Protein AF-0000000087426329 (afdb_homodimer)

Sequence (144 aa):
MPAIHEGDRVRWKWGSDYAEGTVKSSFEKRVTRTIKGSEIVRNGSSDNPALYIEQDDGDHVLKLSSEVDKVNMPAIHEGDRVRWKWGSDYAEGTVKSSFEKRVTRTIKGSEIVRNGSSDNPALYIEQDDGDHVLKLSSEVDKVN

Structure (mmCIF, N/CA/C/O backbone):
data_AF-0000000087426329-model_v1
#
loop_
_entity.id
_entity.type
_entity.pdbx_description
1 polymer 'DUF2945 domain-containing protein'
#
loop_
_atom_site.group_PDB
_atom_site.id
_atom_site.type_symbol
_atom_site.label_atom_id
_atom_site.label_alt_id
_atom_site.label_comp_id
_atom_site.label_asym_id
_atom_site.label_entity_id
_atom_site.label_seq_id
_atom_site.pdbx_PDB_ins_code
_atom_site.Cartn_x
_atom_site.Cartn_y
_atom_site.Cartn_z
_atom_site.occupancy
_atom_site.B_iso_or_equiv
_atom_site.auth_seq_id
_atom_site.auth_comp_id
_atom_site.auth_asym_id
_atom_site.auth_atom_id
_atom_site.pdbx_PDB_model_num
ATOM 1 N N . MET A 1 1 ? 0.896 -16.969 -18.797 1 70.38 1 MET A N 1
ATOM 2 C CA . MET A 1 1 ? 1.991 -17.078 -17.844 1 70.38 1 MET A CA 1
ATOM 3 C C . MET A 1 1 ? 1.819 -18.312 -16.969 1 70.38 1 MET A C 1
ATOM 5 O O . MET A 1 1 ? 0.696 -18.75 -16.719 1 70.38 1 MET A O 1
ATOM 9 N N . PRO A 1 2 ? 3.047 -18.922 -16.594 1 85.44 2 PRO A N 1
ATOM 10 C CA . PRO A 1 2 ? 2.893 -20.078 -15.703 1 85.44 2 PRO A CA 1
ATOM 11 C C . PRO A 1 2 ? 2.158 -19.75 -14.406 1 85.44 2 PRO A C 1
ATOM 13 O O . PRO A 1 2 ? 2.227 -18.609 -13.938 1 85.44 2 PRO A O 1
ATOM 16 N N . ALA A 1 3 ? 1.456 -20.828 -13.922 1 93.5 3 ALA A N 1
ATOM 17 C CA . ALA A 1 3 ? 0.785 -20.641 -12.633 1 93.5 3 ALA A CA 1
ATOM 18 C C . ALA A 1 3 ? 1.792 -20.359 -11.523 1 93.5 3 ALA A C 1
ATOM 20 O O . ALA A 1 3 ? 2.885 -20.922 -11.5 1 93.5 3 ALA A O 1
ATOM 21 N N . ILE A 1 4 ? 1.508 -19.422 -10.758 1 97.56 4 ILE A N 1
ATOM 22 C CA . ILE A 1 4 ? 2.318 -19.062 -9.594 1 97.56 4 ILE A CA 1
ATOM 23 C C . ILE A 1 4 ? 1.702 -19.656 -8.336 1 97.56 4 ILE A C 1
ATOM 25 O O . ILE A 1 4 ? 0.502 -19.516 -8.094 1 97.56 4 ILE A O 1
ATOM 29 N N . HIS A 1 5 ? 2.531 -20.359 -7.43 1 97.06 5 HIS A N 1
ATOM 30 C CA . HIS A 1 5 ? 2.074 -21.062 -6.238 1 97.06 5 HIS A CA 1
ATOM 31 C C . HIS A 1 5 ? 2.812 -20.578 -4.996 1 97.06 5 HIS A C 1
ATOM 33 O O . HIS A 1 5 ? 3.842 -19.906 -5.102 1 97.06 5 HIS A O 1
ATOM 39 N N . GLU A 1 6 ? 2.154 -20.891 -3.846 1 98.12 6 GLU A N 1
ATOM 40 C CA . GLU A 1 6 ? 2.861 -20.656 -2.59 1 98.12 6 GLU A CA 1
ATOM 41 C C . GLU A 1 6 ? 4.25 -21.297 -2.617 1 98.12 6 GLU A C 1
ATOM 43 O O . GLU A 1 6 ? 4.414 -22.422 -3.088 1 98.12 6 GLU A O 1
ATOM 48 N N . GLY A 1 7 ? 5.238 -20.562 -2.172 1 98.38 7 GLY A N 1
ATOM 49 C CA . GLY A 1 7 ? 6.617 -21.031 -2.18 1 98.38 7 GLY A CA 1
ATOM 50 C C . GLY A 1 7 ? 7.402 -20.531 -3.379 1 98.38 7 GLY A C 1
ATOM 51 O O . GLY A 1 7 ? 8.633 -20.562 -3.369 1 98.38 7 GLY A O 1
ATOM 52 N N . ASP A 1 8 ? 6.785 -20.125 -4.449 1 98.12 8 ASP A N 1
ATOM 53 C CA . ASP A 1 8 ? 7.469 -19.625 -5.637 1 98.12 8 ASP A CA 1
ATOM 54 C C . ASP A 1 8 ? 8.148 -18.281 -5.355 1 98.12 8 ASP A C 1
ATOM 56 O O . ASP A 1 8 ? 7.609 -17.438 -4.637 1 98.12 8 ASP A O 1
ATOM 60 N N . ARG A 1 9 ? 9.336 -18.141 -5.91 1 98.31 9 ARG A N 1
ATOM 61 C CA . ARG A 1 9 ? 9.977 -16.828 -5.949 1 98.31 9 ARG A CA 1
ATOM 62 C C . ARG A 1 9 ? 9.477 -16.016 -7.133 1 98.31 9 ARG A C 1
ATOM 64 O O . ARG A 1 9 ? 9.352 -16.531 -8.25 1 98.31 9 ARG A O 1
ATOM 71 N N . VAL A 1 10 ? 9.117 -14.734 -6.906 1 98.25 10 VAL A N 1
ATOM 72 C CA . VAL A 1 10 ? 8.586 -13.867 -7.953 1 98.25 10 VAL A CA 1
ATOM 73 C C . VAL A 1 10 ? 9.305 -12.516 -7.91 1 98.25 10 VAL A C 1
ATOM 75 O O . VAL A 1 10 ? 9.984 -12.195 -6.93 1 98.25 10 VAL A O 1
ATOM 78 N N . ARG A 1 11 ? 9.141 -11.781 -8.992 1 96.62 11 ARG A N 1
ATOM 79 C CA . ARG A 1 11 ? 9.664 -10.422 -9.102 1 96.62 11 ARG A CA 1
ATOM 80 C C . ARG A 1 11 ? 8.664 -9.5 -9.781 1 96.62 11 ARG A C 1
ATOM 82 O O . ARG A 1 11 ? 7.785 -9.953 -10.508 1 96.62 11 ARG A O 1
ATOM 89 N N . TRP A 1 12 ? 8.789 -8.219 -9.594 1 95.69 12 TRP A N 1
ATOM 90 C CA . TRP A 1 12 ? 7.977 -7.18 -10.219 1 95.69 12 TRP A CA 1
ATOM 91 C C . TRP A 1 12 ? 8.781 -5.902 -10.414 1 95.69 12 TRP A C 1
ATOM 93 O O . TRP A 1 12 ? 9.789 -5.684 -9.734 1 95.69 12 TRP A O 1
ATOM 103 N N . LYS A 1 13 ? 8.312 -5.141 -11.328 1 91.69 13 LYS 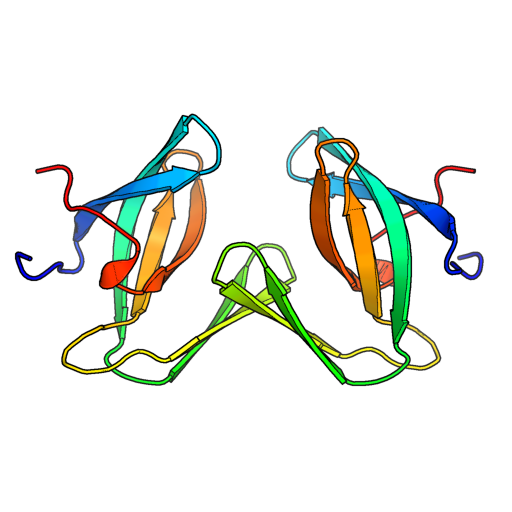A N 1
ATOM 104 C CA . LYS A 1 13 ? 8.969 -3.863 -11.602 1 91.69 13 LYS A CA 1
ATOM 105 C C . LYS A 1 13 ? 8.484 -2.783 -10.633 1 91.69 13 LYS A C 1
ATOM 107 O O . LYS A 1 13 ? 7.285 -2.664 -10.375 1 91.69 13 LYS A O 1
ATOM 112 N N . TRP A 1 14 ? 9.406 -2.125 -10.109 1 84 14 TRP A N 1
ATOM 113 C CA . TRP A 1 14 ? 9.164 -0.969 -9.25 1 84 14 TRP A CA 1
ATOM 114 C C . TRP A 1 14 ? 10.047 0.203 -9.648 1 84 14 TRP A C 1
ATOM 116 O O . TRP A 1 14 ? 11.25 0.214 -9.352 1 84 14 TRP A O 1
ATOM 126 N N . GLY A 1 15 ? 9.43 1.221 -10.258 1 79.75 15 GLY A N 1
ATOM 127 C CA . GLY A 1 15 ? 10.258 2.236 -10.891 1 79.75 15 GLY A CA 1
ATOM 128 C C . GLY A 1 15 ? 11.141 1.684 -11.992 1 79.75 15 GLY A C 1
ATOM 129 O O . GLY A 1 15 ? 10.656 1.037 -12.922 1 79.75 15 GLY A O 1
ATOM 130 N N . SER A 1 16 ? 12.492 2.07 -11.938 1 88.06 16 SER A N 1
ATOM 131 C CA . SER A 1 16 ? 13.469 1.562 -12.891 1 88.06 16 SER A CA 1
ATOM 132 C C . SER A 1 16 ? 14.078 0.248 -12.414 1 88.06 16 SER A C 1
ATOM 134 O O . SER A 1 16 ? 14.891 -0.36 -13.117 1 88.06 16 SER A O 1
ATOM 136 N N . ASP A 1 17 ? 13.648 -0.23 -11.234 1 90.31 17 ASP A N 1
ATOM 137 C CA . ASP A 1 17 ? 14.25 -1.41 -10.617 1 90.31 17 ASP A CA 1
ATOM 138 C C . ASP A 1 17 ? 13.227 -2.535 -10.477 1 90.31 17 ASP A C 1
ATOM 140 O O . ASP A 1 17 ? 12.07 -2.379 -10.859 1 90.31 17 ASP A O 1
ATOM 144 N N . TYR A 1 18 ? 13.758 -3.771 -9.961 1 93 18 TYR A N 1
ATOM 145 C CA . TYR A 1 18 ? 12.906 -4.91 -9.625 1 93 18 TYR A CA 1
ATOM 146 C C . TYR A 1 18 ? 12.969 -5.215 -8.133 1 93 18 TYR A C 1
ATOM 148 O O . TYR A 1 18 ? 14.016 -5.039 -7.5 1 93 18 TYR A O 1
ATOM 156 N N . ALA A 1 19 ? 11.844 -5.598 -7.586 1 93 19 ALA A N 1
ATOM 157 C CA . ALA A 1 19 ? 11.773 -6.215 -6.262 1 93 19 ALA A CA 1
ATOM 158 C C . ALA A 1 19 ? 11.477 -7.707 -6.371 1 93 19 ALA A C 1
ATOM 160 O O . ALA A 1 19 ? 10.938 -8.172 -7.379 1 93 19 ALA A O 1
ATOM 161 N N . GLU A 1 20 ? 11.953 -8.484 -5.406 1 96.5 20 GLU A N 1
ATOM 162 C CA . GLU A 1 20 ? 11.719 -9.93 -5.387 1 96.5 20 GLU A CA 1
ATOM 163 C C . GLU A 1 20 ? 11.227 -10.383 -4.016 1 96.5 20 GLU A C 1
ATOM 165 O O . GLU A 1 20 ? 11.438 -9.703 -3.014 1 96.5 20 GLU A O 1
ATOM 170 N N . GLY A 1 21 ? 10.609 -11.547 -4.047 1 97.88 21 GLY A N 1
ATOM 171 C CA . GLY A 1 21 ? 10.133 -12.172 -2.822 1 97.88 21 GLY A CA 1
ATOM 172 C C . GLY A 1 21 ? 9.562 -13.562 -3.041 1 97.88 21 GLY A C 1
ATOM 173 O O . GLY A 1 21 ? 9.617 -14.094 -4.152 1 97.88 21 GLY A O 1
ATOM 174 N N . THR A 1 22 ? 9.078 -14.109 -1.963 1 98.75 22 THR A N 1
ATOM 175 C CA . THR A 1 22 ? 8.492 -15.445 -1.98 1 98.75 22 THR A CA 1
ATOM 176 C C . THR A 1 22 ? 6.996 -15.383 -1.702 1 98.75 22 THR A C 1
ATOM 178 O O . THR A 1 22 ? 6.555 -14.688 -0.786 1 98.75 22 THR A O 1
ATOM 181 N N . VAL A 1 23 ? 6.219 -16.078 -2.492 1 98.75 23 VAL A N 1
ATOM 182 C CA . VAL A 1 23 ? 4.777 -16.156 -2.281 1 98.75 23 VAL A CA 1
ATOM 183 C C . VAL A 1 23 ? 4.473 -16.953 -1.023 1 98.75 23 VAL A C 1
ATOM 185 O O . VAL A 1 23 ? 4.84 -18.141 -0.932 1 98.75 23 VAL A O 1
ATOM 188 N N . LYS A 1 24 ? 3.783 -16.344 -0.116 1 98.88 24 LYS A N 1
ATOM 189 C CA . LYS A 1 24 ? 3.443 -17.016 1.136 1 98.88 24 LYS A CA 1
ATOM 190 C C . LYS A 1 24 ? 2.012 -17.547 1.106 1 98.88 24 LYS A C 1
ATOM 192 O O . LYS A 1 24 ? 1.705 -18.562 1.733 1 98.88 24 LYS A O 1
ATOM 197 N N . SER A 1 25 ? 1.14 -16.859 0.468 1 98.88 25 SER A N 1
ATOM 198 C CA . SER A 1 25 ? -0.247 -17.266 0.296 1 98.88 25 SER A CA 1
ATOM 199 C C . SER A 1 25 ? -0.816 -16.766 -1.027 1 98.88 25 SER A C 1
ATOM 201 O O . SER A 1 25 ? -0.349 -15.773 -1.57 1 98.88 25 SER A O 1
ATOM 203 N N . SER A 1 26 ? -1.74 -17.453 -1.474 1 98.69 26 SER A N 1
ATOM 204 C CA . SER A 1 26 ? -2.479 -17.125 -2.688 1 98.69 26 SER A CA 1
ATOM 205 C C . SER A 1 26 ? -3.984 -17.156 -2.443 1 98.69 26 SER A C 1
ATOM 207 O O . SER A 1 26 ? -4.488 -18.031 -1.744 1 98.69 26 SER A O 1
ATOM 209 N N . PHE A 1 27 ? -4.707 -16.219 -3.023 1 98.69 27 PHE A N 1
ATOM 210 C CA . PHE A 1 27 ? -6.141 -16.062 -2.803 1 98.69 27 PHE A CA 1
ATOM 211 C C . PHE A 1 27 ? -6.879 -15.906 -4.129 1 98.69 27 PHE A C 1
ATOM 213 O O . PHE A 1 27 ? -6.555 -15.023 -4.926 1 98.69 27 PHE A O 1
ATOM 220 N N . GLU A 1 28 ? -7.84 -16.719 -4.398 1 98.56 28 GLU A N 1
ATOM 221 C CA . GLU A 1 28 ? -8.68 -16.594 -5.586 1 98.56 28 GLU A CA 1
ATOM 222 C C . GLU A 1 28 ? -9.961 -15.812 -5.281 1 98.56 28 GLU A C 1
ATOM 224 O O . GLU A 1 28 ? -11.047 -16.219 -5.695 1 98.56 28 GLU A O 1
ATOM 229 N N . LYS A 1 29 ? -9.867 -14.898 -4.422 1 98.69 29 LYS A N 1
ATOM 230 C CA . LYS A 1 29 ? -10.938 -14.016 -3.965 1 98.69 29 LYS A CA 1
ATOM 231 C C . LYS A 1 29 ? -10.398 -12.641 -3.588 1 98.69 29 LYS A C 1
ATOM 233 O O . LYS A 1 29 ? -9.188 -12.43 -3.557 1 98.69 29 LYS A O 1
ATOM 238 N N . ARG A 1 30 ? -11.328 -11.711 -3.299 1 98.06 30 ARG A N 1
ATOM 239 C CA . ARG A 1 30 ? -10.938 -10.422 -2.723 1 98.06 30 ARG A CA 1
ATOM 240 C C . ARG A 1 30 ? -10.266 -10.617 -1.366 1 98.06 30 ARG A C 1
ATOM 242 O O . ARG A 1 30 ? -10.758 -11.367 -0.524 1 98.06 30 ARG A O 1
ATOM 249 N N . VAL A 1 31 ? -9.125 -9.977 -1.202 1 98.81 31 VAL A N 1
ATOM 250 C CA . VAL A 1 31 ? -8.383 -10.125 0.047 1 98.81 31 VAL A CA 1
ATOM 251 C C . VAL A 1 31 ? -7.859 -8.766 0.505 1 98.81 31 VAL A C 1
ATOM 253 O O . VAL A 1 31 ? -7.465 -7.938 -0.317 1 98.81 31 VAL A O 1
ATOM 256 N N . THR A 1 32 ? -7.977 -8.5 1.781 1 98.31 32 THR A N 1
ATOM 257 C CA . THR A 1 32 ? -7.414 -7.332 2.445 1 98.31 32 THR A CA 1
ATOM 258 C C . THR A 1 32 ? -6.34 -7.742 3.447 1 98.31 32 THR A C 1
ATOM 260 O O . THR A 1 32 ? -6.516 -8.703 4.195 1 98.31 32 THR A O 1
ATOM 263 N N . ARG A 1 33 ? -5.246 -7.07 3.381 1 98 33 ARG A N 1
ATOM 264 C CA . ARG A 1 33 ? -4.203 -7.23 4.391 1 98 33 ARG A CA 1
ATOM 265 C C . ARG A 1 33 ? -3.734 -5.875 4.91 1 98 33 ARG A C 1
ATOM 267 O O . ARG A 1 33 ? -3.637 -4.91 4.148 1 98 33 ARG A O 1
ATOM 274 N N . THR A 1 34 ? -3.488 -5.852 6.223 1 95.12 34 THR A N 1
ATOM 275 C CA . THR A 1 34 ? -2.812 -4.688 6.781 1 95.12 34 THR A CA 1
ATOM 276 C C . THR A 1 34 ? -1.298 -4.863 6.73 1 95.12 34 THR A C 1
ATOM 278 O O . THR A 1 34 ? -0.758 -5.801 7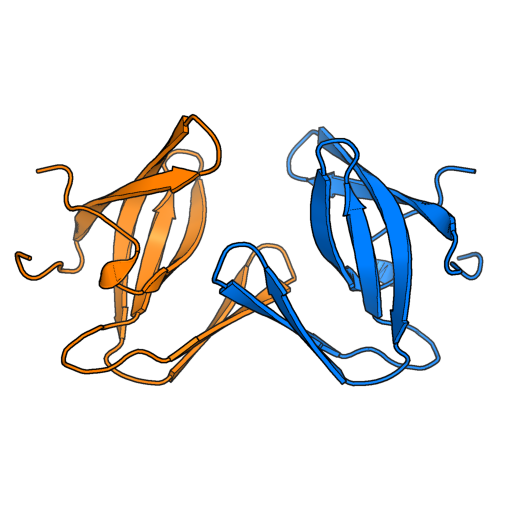.328 1 95.12 34 THR A O 1
ATOM 281 N N . ILE A 1 35 ? -0.653 -3.963 5.938 1 93.75 35 ILE A N 1
ATOM 282 C CA . ILE A 1 35 ? 0.796 -4.02 5.773 1 93.75 35 ILE A CA 1
ATOM 283 C C . ILE A 1 35 ? 1.41 -2.674 6.152 1 93.75 35 ILE A C 1
ATOM 285 O O . ILE A 1 35 ? 1.076 -1.645 5.559 1 93.75 35 ILE A O 1
ATOM 289 N N . LYS A 1 36 ? 2.303 -2.703 7.156 1 87.75 36 LYS A N 1
ATOM 290 C CA . LYS A 1 36 ? 2.943 -1.501 7.684 1 87.75 36 LYS A CA 1
ATOM 291 C C . LYS A 1 36 ? 1.914 -0.414 7.977 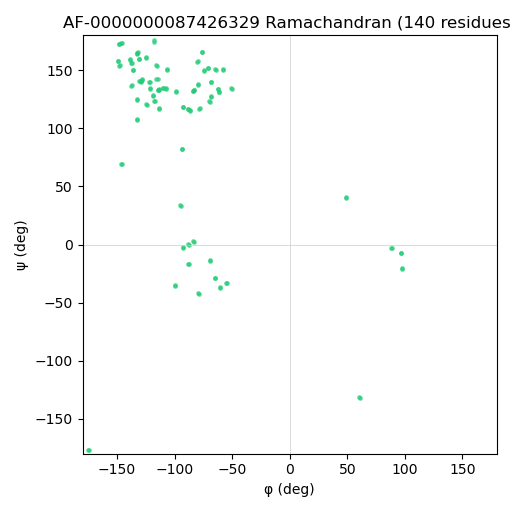1 87.75 36 LYS A C 1
ATOM 293 O O . LYS A 1 36 ? 2.092 0.74 7.578 1 87.75 36 LYS A O 1
ATOM 298 N N . GLY A 1 37 ? 0.756 -0.833 8.539 1 86.62 37 GLY A N 1
ATOM 299 C CA . GLY A 1 37 ? -0.27 0.063 9.047 1 86.62 37 GLY A CA 1
ATOM 300 C C . GLY A 1 37 ? -1.271 0.485 7.988 1 86.62 37 GLY A C 1
ATOM 301 O O . GLY A 1 37 ? -2.244 1.18 8.289 1 86.62 37 GLY A O 1
ATOM 302 N N . SER A 1 38 ? -1.045 0.043 6.773 1 91.62 38 SER A N 1
ATOM 303 C CA . SER A 1 38 ? -1.962 0.4 5.695 1 91.62 38 SER A CA 1
ATOM 304 C C . SER A 1 38 ? -2.807 -0.796 5.27 1 91.62 38 SER A C 1
ATOM 306 O O . SER A 1 38 ? -2.283 -1.896 5.078 1 91.62 38 SER A O 1
ATOM 308 N N . GLU A 1 39 ? -4.078 -0.502 5.137 1 96 39 GLU A N 1
ATOM 309 C CA . GLU A 1 39 ? -4.949 -1.523 4.562 1 96 39 GLU A CA 1
ATOM 310 C C . GLU A 1 39 ? -4.797 -1.585 3.045 1 96 39 GLU A C 1
ATOM 312 O O . GLU A 1 39 ? -5.098 -0.614 2.348 1 96 39 GLU A O 1
ATOM 317 N N . ILE A 1 40 ? -4.316 -2.771 2.539 1 97.69 40 ILE A N 1
ATOM 318 C CA . ILE A 1 40 ? -4.141 -3.02 1.113 1 97.69 40 ILE A CA 1
ATOM 319 C C . ILE A 1 40 ? -5.168 -4.047 0.64 1 97.69 40 ILE A C 1
ATOM 321 O O . ILE A 1 40 ? -5.387 -5.066 1.302 1 97.69 40 ILE A O 1
ATOM 325 N N . VAL A 1 41 ? -5.809 -3.74 -0.526 1 98.31 41 VAL A N 1
ATOM 326 C CA . VAL A 1 41 ? -6.832 -4.629 -1.067 1 98.31 41 VAL A CA 1
ATOM 327 C C . VAL A 1 41 ? -6.434 -5.082 -2.471 1 98.31 41 VAL A C 1
ATOM 329 O O . VAL A 1 41 ? -5.945 -4.281 -3.271 1 98.31 41 VAL A O 1
ATOM 332 N N . ARG A 1 42 ? -6.578 -6.387 -2.699 1 98.25 42 ARG A N 1
ATOM 333 C CA . ARG A 1 42 ? -6.527 -6.91 -4.059 1 98.25 42 ARG A CA 1
ATOM 334 C C . ARG A 1 42 ? -7.742 -7.785 -4.355 1 98.25 42 ARG A C 1
ATOM 336 O O . ARG A 1 42 ? -8.203 -8.531 -3.486 1 98.25 42 ARG A O 1
ATOM 343 N N . ASN A 1 43 ? -8.219 -7.641 -5.621 1 97.38 43 ASN A N 1
ATOM 344 C CA . ASN A 1 43 ? -9.32 -8.484 -6.07 1 97.38 43 ASN A CA 1
ATOM 345 C C . ASN A 1 43 ? -8.82 -9.734 -6.785 1 97.38 43 ASN A C 1
ATOM 347 O O . ASN A 1 43 ? -8.867 -9.805 -8.016 1 97.38 43 ASN A O 1
ATOM 351 N N . GLY A 1 44 ? -8.477 -10.688 -5.984 1 97.88 44 GLY A N 1
ATOM 352 C CA . GLY A 1 44 ? -8.047 -11.961 -6.547 1 97.88 44 GLY A CA 1
ATOM 353 C C . GLY A 1 44 ? -9.188 -12.75 -7.168 1 97.88 44 GLY A C 1
ATOM 354 O O . GLY A 1 44 ? -10.352 -12.547 -6.816 1 97.88 44 GLY A O 1
ATOM 355 N N . SER A 1 45 ? -8.797 -13.57 -8.164 1 98.12 45 SER A N 1
ATOM 356 C CA . SER A 1 45 ? -9.703 -14.508 -8.828 1 98.12 45 SER A CA 1
ATOM 357 C C . SER A 1 45 ? -8.969 -15.773 -9.25 1 98.12 45 SER A C 1
ATOM 359 O O . SER A 1 45 ? -7.75 -15.875 -9.102 1 98.12 45 SER A O 1
ATOM 361 N N . SER A 1 46 ? -9.727 -16.734 -9.734 1 97.25 46 SER A N 1
ATOM 362 C CA . SER A 1 46 ? -9.117 -17.984 -10.156 1 97.25 46 SER A CA 1
ATOM 363 C C . SER A 1 46 ? -8.102 -17.766 -11.273 1 97.25 46 SER A C 1
ATOM 365 O O . SER A 1 46 ? -7.062 -18.422 -11.32 1 97.25 46 SER A O 1
ATOM 367 N N . ASP A 1 47 ? -8.336 -16.875 -12.164 1 96.94 47 ASP A N 1
ATOM 368 C CA . ASP A 1 47 ? -7.461 -16.641 -13.312 1 96.94 47 ASP A CA 1
ATOM 369 C C . ASP A 1 47 ? -6.367 -15.633 -12.969 1 96.94 47 ASP A C 1
ATOM 371 O O . ASP A 1 47 ? -5.391 -15.5 -13.711 1 96.94 47 ASP A O 1
ATOM 375 N N . ASN A 1 48 ? -6.551 -14.891 -11.906 1 97.62 48 ASN A N 1
ATOM 376 C CA . ASN A 1 48 ? -5.598 -13.875 -11.477 1 97.62 48 ASN A CA 1
ATOM 377 C C . ASN A 1 48 ? -5.547 -13.758 -9.961 1 97.62 48 ASN A C 1
ATOM 379 O O . ASN A 1 48 ? -5.996 -12.758 -9.391 1 97.62 48 ASN A O 1
ATOM 383 N N . PRO A 1 49 ? -5.051 -14.719 -9.312 1 98.56 49 PRO A N 1
ATOM 384 C CA . PRO A 1 49 ? -5.07 -14.75 -7.848 1 98.56 49 PRO A CA 1
ATOM 385 C C . PRO A 1 49 ? -4.246 -13.625 -7.227 1 98.56 49 PRO A C 1
ATOM 387 O O . PRO A 1 49 ? -3.279 -13.148 -7.836 1 98.56 49 PRO A O 1
ATOM 390 N N . ALA A 1 50 ? -4.648 -13.188 -6.066 1 98.69 50 ALA A N 1
ATOM 391 C CA . ALA A 1 50 ? -3.846 -12.305 -5.227 1 98.69 50 ALA A CA 1
ATOM 392 C C . ALA A 1 50 ? -2.777 -13.086 -4.469 1 98.69 50 ALA A C 1
ATOM 394 O O . ALA A 1 50 ? -3.039 -14.18 -3.959 1 98.69 50 ALA A O 1
ATOM 395 N N . LEU A 1 51 ? -1.592 -12.469 -4.438 1 98.75 51 LEU A N 1
ATOM 396 C CA . LEU A 1 51 ? -0.442 -13.102 -3.801 1 98.75 51 LEU A CA 1
ATOM 397 C C . LEU A 1 51 ? 0.05 -12.273 -2.619 1 98.75 51 LEU A C 1
ATOM 399 O O . LEU A 1 51 ? 0.309 -11.078 -2.76 1 98.75 51 LEU A O 1
ATOM 403 N N . TYR A 1 52 ? 0.083 -12.969 -1.466 1 98.81 52 TYR A N 1
ATOM 404 C CA . TYR A 1 52 ? 0.811 -12.414 -0.331 1 98.81 52 TYR A CA 1
ATOM 405 C C . TYR A 1 52 ? 2.285 -12.797 -0.386 1 98.81 52 TYR A C 1
ATOM 407 O O . TYR A 1 52 ? 2.625 -13.984 -0.345 1 98.81 52 TYR A O 1
ATOM 415 N N . ILE A 1 53 ? 3.117 -11.789 -0.548 1 98.62 53 ILE A N 1
ATOM 416 C CA . ILE A 1 53 ? 4.516 -12.039 -0.88 1 98.62 53 ILE A CA 1
ATOM 417 C C . ILE A 1 53 ? 5.414 -11.484 0.223 1 98.62 53 ILE A C 1
ATOM 419 O O . ILE A 1 53 ? 5.227 -10.352 0.673 1 98.62 53 ILE A O 1
ATOM 423 N N . GLU A 1 54 ? 6.301 -12.312 0.71 1 98.38 54 GLU A N 1
ATOM 424 C CA . GLU A 1 54 ? 7.352 -11.859 1.617 1 98.38 54 GLU A CA 1
ATOM 425 C C . GLU A 1 54 ? 8.625 -11.5 0.854 1 98.38 54 GLU A C 1
ATOM 427 O O . GLU A 1 54 ? 9.18 -12.344 0.146 1 98.38 54 GLU A O 1
ATOM 432 N N . GLN A 1 55 ? 8.977 -10.141 1.005 1 96.31 55 GLN A N 1
ATOM 433 C CA . GLN A 1 55 ? 10.211 -9.695 0.369 1 96.31 55 GLN A CA 1
ATOM 434 C C . GLN A 1 55 ? 11.438 -10.148 1.158 1 96.31 55 GLN A C 1
ATOM 436 O O . GLN A 1 55 ? 11.312 -10.594 2.303 1 96.31 55 GLN A O 1
ATOM 441 N N . ASP A 1 56 ? 12.594 -10.055 0.541 1 89.56 56 ASP A N 1
ATOM 442 C CA . ASP A 1 56 ? 13.828 -10.547 1.14 1 89.56 56 ASP A CA 1
ATOM 443 C C . ASP A 1 56 ? 14.188 -9.758 2.396 1 89.56 56 ASP A C 1
ATOM 445 O O . ASP A 1 56 ? 14.859 -10.273 3.289 1 89.56 56 ASP A O 1
ATOM 449 N N . ASP A 1 57 ? 13.797 -8.586 2.426 1 86.75 57 ASP A N 1
ATOM 450 C CA . ASP A 1 57 ? 14.125 -7.766 3.586 1 86.75 57 ASP A CA 1
ATOM 451 C C . ASP A 1 57 ? 13.125 -7.996 4.719 1 86.75 57 ASP A C 1
ATOM 453 O O . ASP A 1 57 ? 13.172 -7.312 5.742 1 86.75 57 ASP A O 1
ATOM 457 N N . GLY A 1 58 ? 12.133 -8.914 4.582 1 92 58 GLY A N 1
ATOM 458 C CA . GLY A 1 58 ? 11.164 -9.25 5.609 1 92 58 GLY A CA 1
ATOM 459 C C . GLY A 1 58 ? 9.844 -8.508 5.449 1 92 58 GLY A C 1
ATOM 460 O O . GLY A 1 58 ? 8.859 -8.836 6.109 1 92 58 GLY A O 1
ATOM 461 N N . ASP A 1 59 ? 9.82 -7.57 4.512 1 92.06 59 ASP A N 1
ATOM 462 C CA . ASP A 1 59 ? 8.586 -6.832 4.262 1 92.06 59 ASP A CA 1
ATOM 463 C C . ASP A 1 59 ? 7.629 -7.645 3.393 1 92.06 59 ASP A C 1
ATOM 465 O O . ASP A 1 59 ? 8.039 -8.602 2.736 1 92.06 59 ASP A O 1
ATOM 469 N N . HIS A 1 60 ? 6.355 -7.277 3.51 1 96.5 60 HIS A N 1
ATOM 470 C CA . HIS A 1 60 ? 5.348 -7.973 2.719 1 96.5 60 HIS A CA 1
ATOM 471 C C . HIS A 1 60 ? 4.684 -7.031 1.723 1 96.5 60 HIS A C 1
ATOM 473 O O . HIS A 1 60 ? 4.672 -5.812 1.924 1 96.5 60 HIS A O 1
ATOM 479 N N . VAL A 1 61 ? 4.18 -7.605 0.648 1 96.94 61 VAL A N 1
ATOM 480 C CA . VAL A 1 61 ? 3.312 -6.906 -0.297 1 96.94 61 VAL A CA 1
ATOM 481 C C . VAL A 1 61 ? 2.162 -7.82 -0.714 1 96.94 61 VAL A C 1
ATOM 483 O O . VAL A 1 61 ? 2.23 -9.039 -0.528 1 96.94 61 VAL A O 1
ATOM 486 N N . LEU A 1 62 ? 1.108 -7.242 -1.131 1 98.38 62 LEU A N 1
ATOM 487 C CA . LEU A 1 62 ? -0.027 -7.922 -1.745 1 98.38 62 LEU A CA 1
ATOM 488 C C . LEU A 1 62 ? -0.166 -7.531 -3.213 1 98.38 62 LEU A C 1
ATOM 490 O O . LEU A 1 62 ? -0.306 -6.348 -3.533 1 98.38 62 LEU A O 1
ATOM 494 N N . LYS A 1 63 ? -0.032 -8.445 -4.102 1 97.88 63 LYS A N 1
ATOM 495 C CA . LYS A 1 63 ? -0.048 -8.195 -5.539 1 97.88 63 LYS A CA 1
ATOM 496 C C . LYS A 1 63 ? -0.896 -9.234 -6.266 1 97.88 63 LYS A C 1
ATOM 498 O O . LYS A 1 63 ? -1.046 -10.359 -5.793 1 97.88 63 LYS A O 1
ATOM 503 N N . LEU A 1 64 ? -1.473 -8.773 -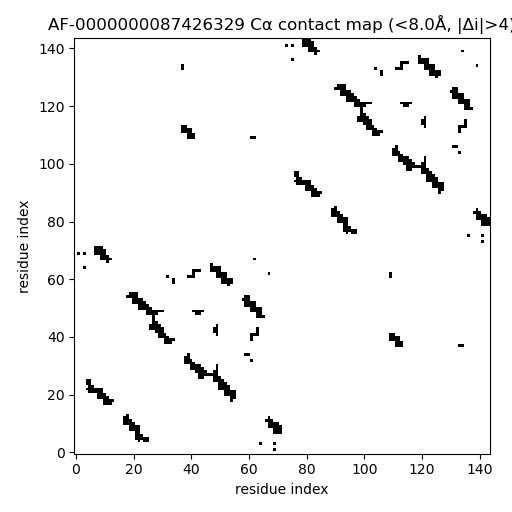7.391 1 97.5 64 LEU A N 1
ATOM 504 C CA . LEU A 1 64 ? -2.082 -9.758 -8.273 1 97.5 64 LEU A CA 1
ATOM 505 C C . LEU A 1 64 ? -1.014 -10.539 -9.031 1 97.5 64 LEU A C 1
ATOM 507 O O . LEU A 1 64 ? 0.062 -10.008 -9.32 1 97.5 64 LEU A O 1
ATOM 511 N N . SER A 1 65 ? -1.3 -11.781 -9.359 1 97.69 65 SER A N 1
ATOM 512 C CA . SER A 1 65 ? -0.38 -12.633 -10.102 1 97.69 65 SER A CA 1
ATOM 513 C C . SER A 1 65 ? 0.052 -11.977 -11.406 1 97.69 65 SER A C 1
ATOM 515 O O . SER A 1 65 ? 1.19 -12.148 -11.852 1 97.69 65 SER A O 1
ATOM 517 N N . SER A 1 66 ? -0.807 -11.219 -12.016 1 96.5 66 SER A N 1
ATOM 518 C CA . SER A 1 66 ? -0.492 -10.57 -13.281 1 96.5 66 SER A CA 1
ATOM 519 C C . SER A 1 66 ? 0.555 -9.469 -13.102 1 96.5 66 SER A C 1
ATOM 521 O O . SER A 1 66 ? 1.114 -8.969 -14.078 1 96.5 66 SER A O 1
ATOM 523 N N . GLU A 1 67 ? 0.833 -9.047 -11.883 1 95.94 67 GLU A N 1
ATOM 524 C CA . GLU A 1 67 ? 1.74 -7.934 -11.609 1 95.94 67 GLU A CA 1
ATOM 525 C C . GLU A 1 67 ? 3.162 -8.43 -11.367 1 95.94 67 GLU A C 1
ATOM 527 O O . GLU A 1 67 ? 4.074 -7.629 -11.148 1 95.94 67 GLU A O 1
ATOM 532 N N . VAL A 1 68 ? 3.281 -9.742 -11.391 1 97.06 68 VAL A N 1
ATOM 533 C CA . VAL A 1 68 ? 4.594 -10.281 -11.062 1 97.06 68 VAL A CA 1
ATOM 534 C C . VAL A 1 68 ? 5 -11.32 -12.109 1 97.06 68 VAL A C 1
ATOM 536 O O . VAL A 1 68 ? 4.164 -11.789 -12.883 1 97.06 68 VAL A O 1
ATOM 539 N N . ASP A 1 69 ? 6.34 -11.602 -12.016 1 96.56 69 ASP A N 1
ATOM 540 C CA . ASP A 1 69 ? 6.898 -12.688 -12.812 1 96.56 69 ASP A CA 1
ATOM 541 C C . ASP A 1 69 ? 7.566 -13.734 -11.922 1 96.56 69 ASP A C 1
ATOM 543 O O . ASP A 1 69 ? 8.234 -13.383 -10.945 1 96.56 69 ASP A O 1
ATOM 547 N N . LYS A 1 70 ? 7.363 -14.977 -12.281 1 96.69 70 LYS A N 1
ATOM 548 C CA . LYS A 1 70 ? 8.102 -16.031 -11.594 1 96.69 70 LYS A CA 1
ATOM 549 C C . LYS A 1 70 ? 9.586 -15.977 -11.93 1 96.69 70 LYS A C 1
ATOM 551 O O . LYS A 1 70 ? 9.969 -15.789 -13.086 1 96.69 70 LYS A O 1
ATOM 556 N N . VAL A 1 71 ? 10.492 -15.945 -10.891 1 95.12 71 VAL A N 1
ATOM 557 C CA . VAL A 1 71 ? 11.938 -15.867 -11.086 1 95.12 71 VAL A CA 1
ATOM 558 C C . VAL A 1 71 ? 12.484 -17.25 -11.43 1 95.12 71 VAL A C 1
ATOM 560 O O . VAL A 1 71 ? 13.398 -17.391 -12.25 1 95.12 71 VAL A O 1
ATOM 563 N N . ASN A 1 72 ? 12.062 -18.422 -10.781 1 78.44 72 ASN A N 1
ATOM 564 C CA . ASN A 1 72 ? 12.5 -19.781 -11.109 1 78.44 72 ASN A CA 1
ATOM 565 C C . ASN A 1 72 ? 11.312 -20.703 -11.359 1 78.44 72 ASN A C 1
ATOM 567 O O . ASN A 1 72 ? 10.234 -20.516 -10.789 1 78.44 72 ASN A O 1
ATOM 571 N N . MET B 1 1 ? -1.482 16.734 18.875 1 70 1 MET B N 1
ATOM 572 C CA . MET B 1 1 ? -0.625 17.141 17.766 1 70 1 MET B CA 1
ATOM 573 C C . MET B 1 1 ? -1.29 18.234 16.938 1 70 1 MET B C 1
ATOM 575 O O . MET B 1 1 ? -2.518 18.312 16.875 1 70 1 MET B O 1
ATOM 579 N N . PRO B 1 2 ? -0.375 19.188 16.391 1 85.19 2 PRO B N 1
ATOM 580 C CA . PRO B 1 2 ? -0.997 20.219 15.562 1 85.19 2 PRO B CA 1
ATOM 581 C C . PRO B 1 2 ? -1.771 19.641 14.383 1 85.19 2 PRO B C 1
ATOM 583 O O . PRO B 1 2 ? -1.432 18.578 13.875 1 85.19 2 PRO B O 1
ATOM 586 N N . ALA B 1 3 ? -2.822 20.453 14.008 1 93.5 3 ALA B N 1
ATOM 587 C CA . ALA B 1 3 ? -3.588 20.047 12.836 1 93.5 3 ALA B CA 1
ATOM 588 C C . ALA B 1 3 ? -2.707 20.031 11.586 1 93.5 3 ALA B C 1
ATOM 590 O O . ALA B 1 3 ? -1.848 20.906 11.414 1 93.5 3 ALA B O 1
ATOM 591 N N . ILE B 1 4 ? -2.801 19.047 10.852 1 97.56 4 ILE B N 1
ATOM 592 C CA . ILE B 1 4 ? -2.096 18.906 9.578 1 97.56 4 ILE B CA 1
ATOM 593 C C . ILE B 1 4 ? -3.035 19.266 8.43 1 97.56 4 ILE B C 1
ATOM 595 O O . ILE B 1 4 ? -4.16 18.766 8.359 1 9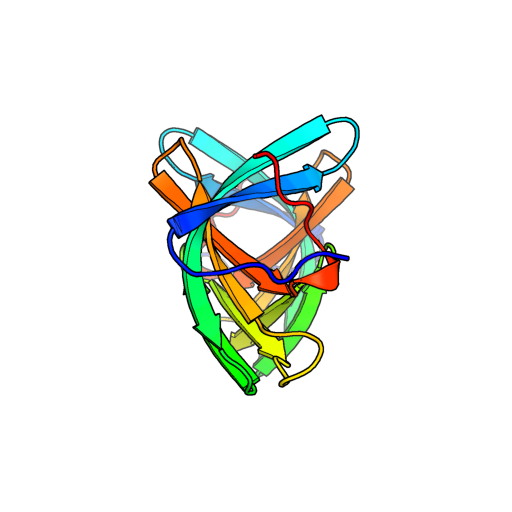7.56 4 ILE B O 1
ATOM 599 N N . HIS B 1 5 ? -2.598 20.156 7.449 1 97.12 5 HIS B N 1
ATOM 600 C CA . HIS B 1 5 ? -3.408 20.672 6.344 1 97.12 5 HIS B CA 1
ATOM 601 C C . HIS B 1 5 ? -2.744 20.391 5 1 97.12 5 HIS B C 1
ATOM 603 O O . HIS B 1 5 ? -1.559 20.062 4.945 1 97.12 5 HIS B O 1
ATOM 609 N N . GLU B 1 6 ? -3.629 20.453 3.955 1 98.12 6 GLU B N 1
ATOM 610 C CA . GLU B 1 6 ? -3.074 20.422 2.605 1 98.12 6 GLU B CA 1
ATOM 611 C C . GLU B 1 6 ? -1.949 21.438 2.441 1 98.12 6 GLU B C 1
ATOM 613 O O . GLU B 1 6 ? -2.061 22.578 2.904 1 98.12 6 GLU B O 1
ATOM 618 N N . GLY B 1 7 ? -0.868 21.016 1.85 1 98.38 7 GLY B N 1
ATOM 619 C CA . GLY B 1 7 ? 0.296 21.875 1.662 1 98.38 7 GLY B CA 1
ATOM 620 C C . GLY B 1 7 ? 1.36 21.672 2.723 1 98.38 7 GLY B C 1
ATOM 621 O O . GLY B 1 7 ? 2.516 22.062 2.533 1 98.38 7 GLY B O 1
ATOM 622 N N . ASP B 1 8 ? 1.068 21.125 3.863 1 98.12 8 ASP B N 1
ATOM 623 C CA . ASP B 1 8 ? 2.035 20.875 4.93 1 98.12 8 ASP B CA 1
ATOM 624 C C . ASP B 1 8 ? 3.035 19.797 4.531 1 98.12 8 ASP B C 1
ATOM 626 O O . ASP B 1 8 ? 2.666 18.8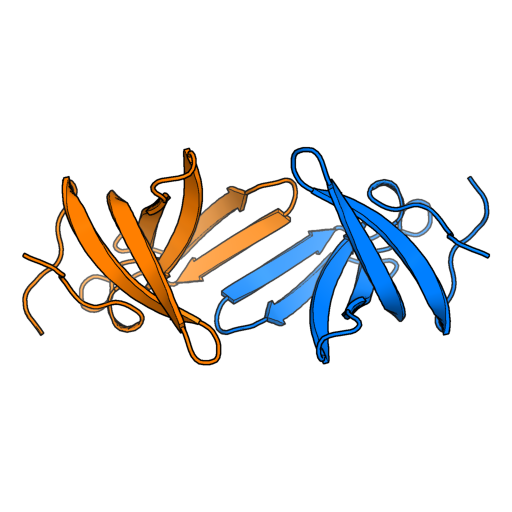12 3.885 1 98.12 8 ASP B O 1
ATOM 630 N N . ARG B 1 9 ? 4.27 20.031 4.906 1 98.25 9 ARG B N 1
ATOM 631 C CA . ARG B 1 9 ? 5.27 18.969 4.836 1 98.25 9 ARG B CA 1
ATOM 632 C C . ARG B 1 9 ? 5.203 18.062 6.066 1 98.25 9 ARG B C 1
ATOM 634 O O . ARG B 1 9 ? 5.09 18.562 7.191 1 98.25 9 ARG B O 1
ATOM 641 N N . VAL B 1 10 ? 5.219 16.734 5.859 1 98.19 10 VAL B N 1
ATOM 642 C CA . VAL B 1 10 ? 5.133 15.773 6.953 1 98.19 10 VAL B CA 1
ATOM 643 C C . VAL B 1 10 ? 6.199 14.695 6.785 1 98.19 10 VAL B C 1
ATOM 645 O O . VAL B 1 10 ? 6.789 14.562 5.711 1 98.19 10 VAL B O 1
ATOM 648 N N . ARG B 1 11 ? 6.418 13.984 7.867 1 96.62 11 ARG B N 1
ATOM 649 C CA . ARG B 1 11 ? 7.332 12.844 7.875 1 96.62 11 ARG B CA 1
ATOM 650 C C . ARG B 1 11 ? 6.758 11.688 8.68 1 96.62 11 ARG B C 1
ATOM 652 O O . ARG B 1 11 ? 5.895 11.883 9.539 1 96.62 11 ARG B O 1
ATOM 659 N N . TRP B 1 12 ? 7.227 10.484 8.453 1 95.75 12 TRP B N 1
ATOM 660 C CA . TRP B 1 12 ? 6.859 9.273 9.172 1 95.75 12 TRP B CA 1
ATOM 661 C C . TRP B 1 12 ? 8.023 8.289 9.227 1 95.75 12 TRP B C 1
ATOM 663 O O . TRP B 1 12 ? 8.938 8.359 8.406 1 95.75 12 TRP B O 1
ATOM 673 N N . LYS B 1 13 ? 7.934 7.449 10.18 1 91.75 13 LYS B N 1
ATOM 674 C CA . LYS B 1 13 ? 8.969 6.43 10.328 1 91.75 13 LYS B CA 1
ATOM 675 C C . LYS B 1 13 ? 8.688 5.227 9.438 1 91.75 13 LYS B C 1
ATOM 677 O O . LYS B 1 13 ? 7.551 4.754 9.359 1 91.75 13 LYS B O 1
ATOM 682 N N . TRP B 1 14 ? 9.68 4.848 8.773 1 83.94 14 TRP B N 1
ATOM 683 C CA . TRP B 1 14 ? 9.664 3.643 7.949 1 83.94 14 TRP B CA 1
ATOM 684 C C . TRP B 1 14 ? 10.906 2.793 8.195 1 83.94 14 TRP B C 1
ATOM 686 O O . TRP B 1 14 ? 11.992 3.123 7.727 1 83.94 14 TRP B O 1
ATOM 696 N N . GLY B 1 15 ? 10.711 1.667 8.867 1 79.81 15 GLY B N 1
ATOM 697 C CA . GLY B 1 15 ? 11.891 0.958 9.352 1 79.81 15 GLY B CA 1
ATOM 698 C C . GLY B 1 15 ? 12.727 1.778 10.312 1 79.81 15 GLY B C 1
ATOM 699 O O . GLY B 1 15 ? 12.211 2.285 11.312 1 79.81 15 GLY B O 1
ATOM 700 N N . SER B 1 16 ? 14.094 1.803 10.039 1 88.19 16 SER B N 1
ATOM 701 C CA . SER B 1 16 ? 15.008 2.6 10.844 1 88.19 16 SER B CA 1
ATOM 702 C C . SER B 1 16 ? 15.133 4.02 10.305 1 88.19 16 SER B C 1
ATOM 704 O O . SER B 1 16 ? 15.82 4.859 10.898 1 88.19 16 SER B O 1
ATOM 706 N N . ASP B 1 17 ? 14.414 4.328 9.211 1 90.5 17 ASP B N 1
ATOM 707 C CA . ASP B 1 17 ? 14.547 5.613 8.531 1 90.5 17 ASP B CA 1
ATOM 708 C C . ASP B 1 17 ? 13.227 6.383 8.562 1 90.5 17 ASP B C 1
ATOM 710 O O . ASP B 1 17 ? 12.227 5.898 9.102 1 90.5 17 ASP B O 1
ATOM 714 N N . TYR B 1 18 ? 13.289 7.719 8.031 1 93.06 18 TYR B N 1
ATOM 715 C CA . TYR B 1 18 ? 12.102 8.547 7.84 1 93.06 18 TYR B CA 1
ATOM 716 C C . TYR B 1 18 ? 11.859 8.812 6.359 1 93.06 18 TYR B C 1
ATOM 718 O O . TYR B 1 18 ? 12.805 8.93 5.578 1 93.06 18 TYR B O 1
ATOM 726 N N . ALA B 1 19 ? 10.617 8.828 5.973 1 93.12 19 ALA B N 1
ATOM 727 C CA . ALA B 1 19 ? 10.172 9.359 4.688 1 93.12 19 ALA B CA 1
ATOM 728 C C . ALA B 1 19 ? 9.461 10.703 4.859 1 93.12 19 ALA B C 1
ATOM 730 O O . ALA B 1 19 ? 8.969 11.016 5.945 1 93.12 19 ALA B O 1
ATOM 731 N N . GLU B 1 20 ? 9.539 11.562 3.859 1 96.5 20 GLU B N 1
ATOM 732 C CA . GLU B 1 20 ? 8.883 12.875 3.898 1 96.5 20 GLU B CA 1
ATOM 733 C C . GLU B 1 20 ? 8.086 13.125 2.623 1 96.5 20 GLU B C 1
ATOM 735 O O . GLU B 1 20 ? 8.344 12.508 1.588 1 96.5 20 GLU B O 1
ATOM 740 N N . GLY B 1 21 ? 7.16 14.062 2.76 1 97.88 21 GLY B N 1
ATOM 741 C CA . GLY B 1 21 ? 6.355 14.484 1.627 1 97.88 21 GLY B CA 1
ATOM 742 C C . GLY B 1 21 ? 5.434 15.648 1.952 1 97.88 21 GLY B C 1
ATOM 743 O O . GLY B 1 21 ? 5.488 16.203 3.051 1 97.88 21 GLY B O 1
ATOM 744 N N . THR B 1 22 ? 4.656 15.992 0.965 1 98.75 22 THR B N 1
ATOM 745 C CA . THR B 1 22 ? 3.709 17.094 1.092 1 98.75 22 THR B CA 1
ATOM 746 C C . THR B 1 22 ? 2.273 16.578 1.035 1 98.75 22 THR B C 1
ATOM 748 O O . THR B 1 22 ? 1.934 15.766 0.18 1 98.75 22 THR B O 1
ATOM 751 N N . VAL B 1 23 ? 1.45 17.047 1.949 1 98.75 23 VAL B N 1
ATOM 752 C CA . VAL B 1 23 ? 0.039 16.672 1.95 1 98.75 23 VAL B CA 1
ATOM 753 C C . VAL B 1 23 ? -0.667 17.328 0.764 1 98.75 23 VAL B C 1
ATOM 755 O O . VAL B 1 23 ? -0.678 18.547 0.636 1 98.75 23 VAL B O 1
ATOM 758 N N . LYS B 1 24 ? -1.264 16.516 -0.042 1 98.88 24 LYS B N 1
ATOM 759 C CA . LYS B 1 24 ? -1.963 17.016 -1.221 1 98.88 24 LYS B CA 1
ATOM 760 C C . LYS B 1 24 ? -3.467 17.094 -0.977 1 98.88 24 LYS B C 1
ATOM 762 O O . LYS B 1 24 ? -4.148 17.953 -1.534 1 98.88 24 LYS B O 1
ATOM 767 N N . SER B 1 25 ? -3.988 16.188 -0.248 1 98.88 25 SER B N 1
ATOM 768 C CA . SER B 1 25 ? -5.398 16.188 0.129 1 98.88 25 SER B CA 1
ATOM 769 C C . SER B 1 25 ? -5.598 15.57 1.512 1 98.88 25 SER B C 1
ATOM 771 O O . SER B 1 25 ?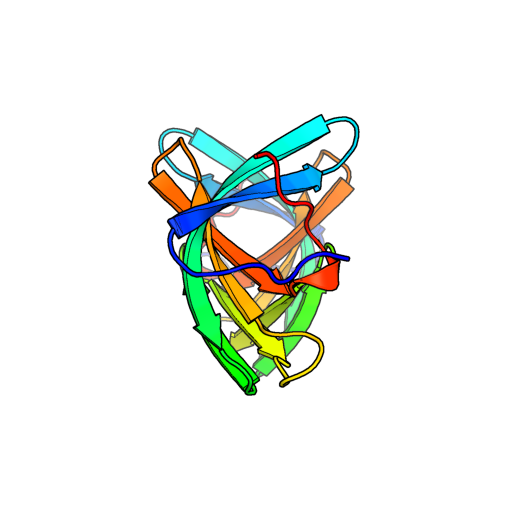 -4.777 14.766 1.964 1 98.88 25 SER B O 1
ATOM 773 N N . SER B 1 26 ? -6.605 15.961 2.105 1 98.69 26 SER B N 1
ATOM 774 C CA . SER B 1 26 ? -7.027 15.461 3.406 1 98.69 26 SER B CA 1
ATOM 775 C C . SER B 1 26 ? -8.492 15.031 3.385 1 98.69 26 SER B C 1
ATOM 777 O O . SER B 1 26 ? -9.336 15.703 2.783 1 98.69 26 SER B O 1
ATOM 779 N N . PHE B 1 27 ? -8.828 13.93 4.043 1 98.75 27 PHE B N 1
ATOM 780 C CA . PHE B 1 27 ? -10.164 13.359 4.027 1 98.75 27 PHE B CA 1
ATOM 781 C C . PHE B 1 27 ? -10.625 13.023 5.441 1 98.75 27 PHE B C 1
ATOM 783 O O . PHE B 1 27 ? -9.945 12.297 6.168 1 98.75 27 PHE B O 1
ATOM 790 N N . GLU B 1 28 ? -11.734 13.516 5.859 1 98.62 28 GLU B N 1
ATOM 791 C CA . GLU B 1 28 ? -12.32 13.18 7.156 1 98.62 28 GLU B CA 1
ATOM 792 C C . GLU B 1 28 ? -13.344 12.055 7.023 1 98.62 28 GLU B C 1
ATOM 794 O O . GLU B 1 28 ? -14.43 12.125 7.59 1 98.62 28 GLU B O 1
ATOM 799 N N . LYS B 1 29 ? -13.109 11.172 6.141 1 98.69 29 LYS B N 1
ATOM 800 C CA . LYS B 1 29 ? -13.922 10 5.832 1 98.69 29 LYS B CA 1
ATOM 801 C C . LYS B 1 29 ? -13.055 8.836 5.355 1 98.69 29 LYS B C 1
ATOM 803 O O . LYS B 1 29 ? -11.852 9 5.145 1 98.69 29 LYS B O 1
ATOM 808 N N . ARG B 1 30 ? -13.688 7.656 5.199 1 98.06 30 ARG B N 1
ATOM 809 C CA . ARG B 1 30 ? -13.016 6.535 4.555 1 98.06 30 ARG B CA 1
ATOM 810 C C . ARG B 1 30 ? -12.633 6.879 3.119 1 98.06 30 ARG B C 1
ATOM 812 O O . ARG B 1 30 ? -13.445 7.43 2.369 1 98.06 30 ARG B O 1
ATOM 819 N N . VAL B 1 31 ? -11.398 6.609 2.771 1 98.81 31 VAL B N 1
ATOM 820 C CA . VAL B 1 31 ? -10.922 6.938 1.431 1 98.81 31 VAL B CA 1
ATOM 821 C C . VAL B 1 31 ? -10.078 5.789 0.883 1 98.81 31 VAL B C 1
ATOM 823 O O . VAL B 1 31 ? -9.336 5.145 1.628 1 98.81 31 VAL B O 1
ATOM 826 N N . THR B 1 32 ? -10.297 5.461 -0.362 1 98.25 32 THR B N 1
ATOM 827 C CA . THR B 1 32 ? -9.5 4.5 -1.116 1 98.25 32 THR B CA 1
ATOM 828 C C . THR B 1 32 ? -8.758 5.188 -2.256 1 98.25 32 THR B C 1
ATOM 830 O O . THR B 1 32 ? -9.32 6.031 -2.955 1 98.25 32 THR B O 1
ATOM 833 N N . ARG B 1 33 ? -7.504 4.891 -2.361 1 98 33 ARG B N 1
ATOM 834 C CA . ARG B 1 33 ? -6.715 5.328 -3.508 1 98 33 ARG B CA 1
ATOM 835 C C . ARG B 1 33 ? -5.938 4.164 -4.113 1 98 33 ARG B C 1
ATOM 837 O O . ARG B 1 33 ? -5.441 3.299 -3.391 1 98 33 ARG B O 1
ATOM 844 N N . THR B 1 34 ? -5.895 4.176 -5.449 1 95.06 34 THR B N 1
ATOM 845 C CA . THR B 1 34 ? -4.988 3.252 -6.117 1 95.06 34 THR B CA 1
ATOM 846 C C . THR B 1 34 ? -3.607 3.879 -6.293 1 95.06 34 THR B C 1
ATOM 848 O O . THR B 1 34 ? -3.469 4.918 -6.941 1 95.06 34 THR B O 1
ATOM 851 N N . ILE B 1 35 ? -2.607 3.229 -5.617 1 93.69 35 ILE B N 1
ATOM 852 C CA . ILE B 1 35 ? -1.235 3.721 -5.672 1 93.69 35 ILE B CA 1
ATOM 853 C C . ILE B 1 35 ? -0.307 2.609 -6.16 1 93.69 35 ILE B C 1
ATOM 855 O O . ILE B 1 35 ? -0.223 1.548 -5.539 1 93.69 35 ILE B O 1
ATOM 859 N N . LYS B 1 36 ? 0.374 2.879 -7.281 1 87.44 36 LYS B N 1
ATOM 860 C CA . LYS B 1 36 ? 1.264 1.91 -7.918 1 87.44 36 LYS B CA 1
ATOM 861 C C . LYS B 1 36 ? 0.58 0.555 -8.07 1 87.44 36 LYS B C 1
ATOM 863 O O . LYS B 1 36 ? 1.155 -0.479 -7.727 1 87.44 36 LYS B O 1
ATOM 868 N N . GLY B 1 37 ? -0.734 0.58 -8.438 1 86.38 37 GLY B N 1
ATOM 869 C CA . GLY B 1 37 ? -1.505 -0.597 -8.812 1 86.38 37 GLY B CA 1
ATOM 870 C C . GLY B 1 37 ? -2.17 -1.27 -7.625 1 86.38 37 GLY B C 1
ATOM 871 O O . GLY B 1 37 ? -2.924 -2.23 -7.793 1 86.38 37 GLY B O 1
ATOM 872 N N . SER B 1 38 ? -1.913 -0.746 -6.453 1 91.5 38 SER B N 1
ATOM 873 C CA . SER B 1 38 ? -2.518 -1.328 -5.258 1 91.5 38 SER B CA 1
ATOM 874 C C . SER B 1 38 ? -3.611 -0.427 -4.695 1 91.5 38 SER B C 1
ATOM 876 O O . SER B 1 38 ? -3.424 0.786 -4.578 1 91.5 38 SER B O 1
ATOM 878 N N . GLU B 1 39 ? -4.695 -1.078 -4.379 1 95.94 39 GLU B N 1
ATOM 879 C CA . GLU B 1 39 ? -5.738 -0.346 -3.664 1 95.94 39 GLU B CA 1
ATOM 880 C C . GLU B 1 39 ? -5.398 -0.201 -2.184 1 95.94 39 GLU B C 1
ATOM 882 O O . GLU B 1 39 ? -5.285 -1.198 -1.467 1 95.94 39 GLU B O 1
ATOM 887 N N . ILE B 1 40 ? -5.223 1.085 -1.731 1 97.62 40 ILE B N 1
ATOM 888 C CA . ILE B 1 40 ? -4.93 1.411 -0.341 1 97.62 40 ILE B CA 1
ATOM 889 C C . ILE B 1 40 ? -6.137 2.096 0.296 1 97.62 40 ILE B C 1
ATOM 891 O O . ILE B 1 40 ? -6.742 2.986 -0.307 1 97.62 40 ILE B O 1
ATOM 895 N N . VAL B 1 41 ? -6.484 1.646 1.534 1 98.31 41 VAL B N 1
ATOM 896 C CA . VAL B 1 41 ? -7.637 2.201 2.234 1 98.31 41 VAL B CA 1
ATOM 897 C C . VAL B 1 41 ? -7.195 2.791 3.572 1 98.31 41 VAL B C 1
ATOM 899 O O . VAL B 1 41 ? -6.383 2.197 4.281 1 98.31 41 VAL B O 1
ATOM 902 N N . ARG B 1 42 ? -7.691 3.984 3.844 1 98.25 42 ARG B N 1
ATOM 903 C CA . ARG B 1 42 ? -7.613 4.539 5.191 1 98.25 42 ARG B CA 1
ATOM 904 C C . ARG B 1 42 ? -8.977 5.016 5.668 1 98.25 42 ARG B C 1
ATOM 906 O O . ARG B 1 42 ? -9.758 5.559 4.887 1 98.25 42 ARG B O 1
ATOM 913 N N . ASN B 1 43 ? -9.211 4.766 6.98 1 97.44 43 ASN B N 1
ATOM 914 C CA . ASN B 1 43 ? -10.445 5.254 7.594 1 97.44 43 ASN B CA 1
ATOM 915 C C . ASN B 1 43 ? -10.242 6.617 8.25 1 97.44 43 ASN B C 1
ATOM 917 O O . ASN B 1 43 ? -10.117 6.711 9.469 1 97.44 43 ASN B O 1
ATOM 921 N N . GLY B 1 44 ? -10.312 7.621 7.426 1 97.88 44 GLY B N 1
ATOM 922 C CA . GLY B 1 44 ? -10.211 8.977 7.941 1 97.88 44 GLY B CA 1
ATOM 923 C C . GLY B 1 44 ? -11.43 9.406 8.734 1 97.88 44 GLY B C 1
ATOM 924 O O . GLY B 1 44 ? -12.523 8.859 8.555 1 97.88 44 GLY B O 1
ATOM 925 N N . SER B 1 45 ? -11.164 10.336 9.688 1 98.12 45 SER B N 1
ATOM 926 C CA . SER B 1 45 ? -12.195 10.977 10.492 1 98.12 45 SER B CA 1
ATOM 927 C C . SER B 1 45 ? -11.828 12.422 10.82 1 98.12 45 SER B C 1
ATOM 929 O O . SER B 1 45 ? -10.727 12.875 10.5 1 98.12 45 SER B O 1
ATOM 931 N N . SER B 1 46 ? -12.766 13.109 11.422 1 97.25 46 SER B N 1
ATOM 932 C CA . SER B 1 46 ? -12.508 14.5 11.766 1 97.25 46 SER B CA 1
ATOM 933 C C . SER B 1 46 ? -11.32 14.617 12.719 1 97.25 46 SER B C 1
ATOM 935 O O . SER B 1 46 ? -10.539 15.562 12.625 1 97.25 46 SER B O 1
ATOM 937 N N . ASP B 1 47 ? -11.156 13.734 13.625 1 96.94 47 ASP B N 1
ATOM 938 C CA . ASP B 1 47 ? -10.094 13.805 14.625 1 96.94 47 ASP B CA 1
ATOM 939 C C . ASP B 1 47 ? -8.812 13.156 14.117 1 96.94 47 ASP B C 1
ATOM 941 O O . ASP B 1 47 ? -7.742 13.344 14.703 1 96.94 47 ASP B O 1
ATOM 945 N N . ASN B 1 48 ? -8.906 12.367 13.078 1 97.69 48 ASN B N 1
ATOM 946 C CA . ASN B 1 48 ? -7.77 11.664 12.5 1 97.69 48 ASN B CA 1
ATOM 947 C C . ASN B 1 48 ? -7.906 11.523 10.984 1 97.69 48 ASN B C 1
ATOM 949 O O . ASN B 1 48 ? -8.117 10.422 10.477 1 97.69 48 ASN B O 1
ATOM 953 N N . PRO B 1 49 ? -7.805 12.586 10.297 1 98.62 49 PRO B N 1
ATOM 954 C CA . PRO B 1 49 ? -8.047 12.555 8.852 1 98.62 49 PRO B CA 1
ATOM 955 C C . PRO B 1 49 ? -7.016 11.711 8.102 1 98.62 49 PRO B C 1
ATOM 957 O O . PRO B 1 49 ? -5.879 11.57 8.555 1 98.62 49 PRO B O 1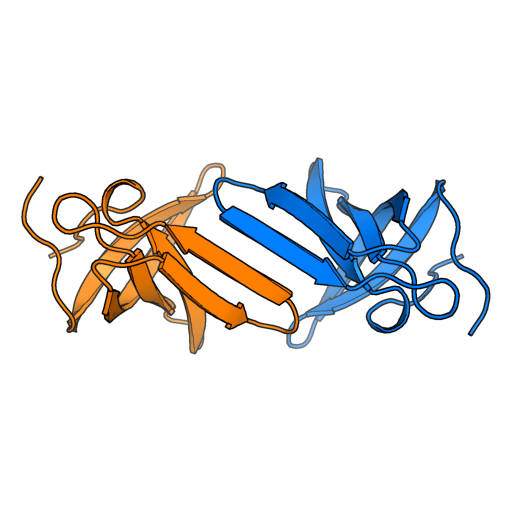
ATOM 960 N N . ALA B 1 50 ? -7.43 11.141 7 1 98.69 50 ALA B N 1
ATOM 961 C CA . ALA B 1 50 ? -6.531 10.508 6.035 1 98.69 50 ALA B CA 1
ATOM 962 C C . ALA B 1 50 ? -5.863 11.555 5.145 1 98.69 50 ALA B C 1
ATOM 964 O O . ALA B 1 50 ? -6.516 12.5 4.695 1 98.69 50 ALA B O 1
ATOM 965 N N . LEU B 1 51 ? -4.559 11.328 4.938 1 98.75 51 LEU B N 1
ATOM 966 C CA . LEU B 1 51 ? -3.756 12.258 4.152 1 98.75 51 LEU B CA 1
ATOM 967 C C . LEU B 1 51 ? -3.215 11.578 2.895 1 98.75 51 LEU B C 1
ATOM 969 O O . LEU B 1 51 ? -2.596 10.516 2.975 1 98.75 51 LEU B O 1
ATOM 973 N N . TYR B 1 52 ? -3.564 12.234 1.763 1 98.88 52 TYR B N 1
ATOM 974 C CA . TYR B 1 52 ? -2.875 11.883 0.524 1 98.88 52 TYR B CA 1
ATOM 975 C C . TYR B 1 52 ? -1.59 12.695 0.373 1 98.88 52 TYR B C 1
ATOM 977 O O . TYR B 1 52 ? -1.625 13.922 0.306 1 98.88 52 TYR B O 1
ATOM 985 N N . ILE B 1 53 ? -0.479 11.984 0.39 1 98.62 53 ILE B N 1
ATOM 986 C CA . ILE B 1 53 ? 0.817 12.641 0.519 1 98.62 53 ILE B CA 1
ATOM 987 C C . ILE B 1 53 ? 1.669 12.352 -0.714 1 98.62 53 ILE B C 1
ATOM 989 O O . ILE B 1 53 ? 1.765 11.195 -1.152 1 98.62 53 ILE B O 1
ATOM 993 N N . GLU B 1 54 ? 2.186 13.391 -1.306 1 98.38 54 GLU B N 1
ATOM 994 C CA . GLU B 1 54 ? 3.184 13.25 -2.361 1 98.38 54 GLU B CA 1
ATOM 995 C C . GLU B 1 54 ? 4.598 13.305 -1.793 1 98.38 54 GLU B C 1
ATOM 997 O O . GLU B 1 54 ? 4.98 14.289 -1.16 1 98.38 54 GLU B O 1
ATOM 1002 N N . GLN B 1 55 ? 5.316 12.117 -2.02 1 96.31 55 GLN B N 1
ATOM 1003 C CA . GLN B 1 55 ? 6.703 12.062 -1.577 1 96.31 55 GLN B CA 1
ATOM 1004 C C . GLN B 1 55 ? 7.613 12.844 -2.523 1 96.31 55 GLN B C 1
ATOM 1006 O O . GLN B 1 55 ? 7.207 13.195 -3.633 1 96.31 55 GLN B O 1
ATOM 1011 N N . ASP B 1 56 ? 8.82 13.102 -2.076 1 89.75 56 ASP B N 1
ATOM 1012 C CA . ASP B 1 56 ? 9.758 13.93 -2.836 1 89.75 56 ASP B CA 1
ATOM 1013 C C . ASP B 1 56 ? 10.148 13.25 -4.148 1 89.75 56 ASP B C 1
ATOM 1015 O O . ASP B 1 56 ? 10.508 13.922 -5.117 1 89.75 56 ASP B O 1
ATOM 1019 N N . ASP B 1 57 ? 10.125 12.008 -4.141 1 86.81 57 ASP B N 1
ATOM 1020 C CA . ASP B 1 57 ? 10.508 11.281 -5.352 1 86.81 57 ASP B CA 1
ATOM 1021 C C . ASP B 1 57 ? 9.336 11.18 -6.328 1 86.81 57 ASP B C 1
ATOM 1023 O O . ASP B 1 57 ? 9.445 10.516 -7.359 1 86.81 57 ASP B O 1
ATOM 1027 N N . GLY B 1 58 ? 8.148 11.773 -6.035 1 92 58 GLY B N 1
ATOM 1028 C CA . GLY B 1 58 ? 6.988 11.781 -6.91 1 92 58 GLY B CA 1
ATOM 1029 C C . GLY B 1 58 ? 5.988 10.688 -6.578 1 92 58 GLY B C 1
ATOM 1030 O O . GLY B 1 58 ? 4.867 10.695 -7.094 1 92 58 GLY B O 1
ATOM 1031 N N . ASP B 1 59 ? 6.379 9.82 -5.66 1 92.06 59 ASP B N 1
ATOM 1032 C CA . ASP B 1 59 ? 5.465 8.758 -5.25 1 92.06 59 ASP B CA 1
ATOM 1033 C C . ASP B 1 59 ? 4.441 9.266 -4.238 1 92.06 59 ASP B C 1
ATOM 1035 O O . ASP B 1 59 ? 4.637 10.328 -3.635 1 92.06 59 ASP B O 1
ATOM 1039 N N . HIS B 1 60 ? 3.336 8.539 -4.184 1 96.56 60 HIS B N 1
ATOM 1040 C CA . HIS B 1 60 ? 2.291 8.922 -3.242 1 96.56 60 HIS B CA 1
ATOM 1041 C C . HIS B 1 60 ? 2.086 7.852 -2.178 1 96.56 60 HIS B C 1
ATOM 1043 O O . HIS B 1 60 ? 2.406 6.684 -2.396 1 96.56 60 HIS B O 1
ATOM 1049 N N . VAL B 1 61 ? 1.609 8.273 -1.02 1 97 61 VAL B N 1
ATOM 1050 C CA . VAL B 1 61 ? 1.136 7.375 0.028 1 97 61 VAL B CA 1
ATOM 1051 C C . VAL B 1 61 ? -0.161 7.918 0.625 1 97 61 VAL B C 1
ATOM 1053 O O . VAL B 1 61 ? -0.486 9.094 0.455 1 97 61 VAL B O 1
ATOM 1056 N N . LEU B 1 62 ? -0.927 7.059 1.182 1 98.38 62 LEU B N 1
ATOM 1057 C CA . LEU B 1 62 ? -2.113 7.387 1.967 1 98.38 62 LEU B CA 1
ATOM 1058 C C . LEU B 1 62 ? -1.915 7.012 3.432 1 98.38 62 LEU B C 1
ATOM 1060 O O . LEU B 1 62 ? -1.649 5.848 3.748 1 98.38 62 LEU B O 1
ATOM 1064 N N . LYS B 1 63 ? -1.939 7.949 4.305 1 97.88 63 LYS B N 1
ATOM 1065 C CA . LYS B 1 63 ? -1.677 7.746 5.727 1 97.88 63 LYS B CA 1
ATOM 1066 C C . LYS B 1 63 ? -2.684 8.5 6.586 1 97.88 63 LYS B C 1
ATOM 1068 O O . LYS B 1 63 ? -3.229 9.523 6.156 1 97.88 63 LYS B O 1
ATOM 1073 N N . LEU B 1 64 ? -2.922 7.918 7.77 1 97.5 64 LEU B N 1
ATOM 1074 C CA . LEU B 1 64 ? -3.666 8.703 8.742 1 97.5 64 LEU B CA 1
ATOM 1075 C C . LEU B 1 64 ? -2.785 9.789 9.352 1 97.5 64 LEU B C 1
ATOM 1077 O O . LEU B 1 64 ? -1.57 9.617 9.477 1 97.5 64 LEU B O 1
ATOM 1081 N N . SER B 1 65 ? -3.391 10.883 9.742 1 97.75 65 SER B N 1
ATOM 1082 C CA . SER B 1 65 ? -2.674 11.992 10.359 1 97.75 65 SER B CA 1
ATOM 1083 C C . SER B 1 65 ? -1.882 11.531 11.578 1 97.75 65 SER B C 1
ATOM 1085 O O . SER B 1 65 ? -0.796 12.047 11.852 1 97.75 65 SER B O 1
ATOM 1087 N N . SER B 1 66 ? -2.369 10.57 12.289 1 96.56 66 SER B N 1
ATOM 1088 C CA . SER B 1 66 ? -1.695 10.078 13.484 1 96.56 66 SER B CA 1
ATOM 1089 C C . SER B 1 66 ? -0.409 9.344 13.133 1 96.56 66 SER B C 1
ATOM 1091 O O . SER B 1 66 ? 0.408 9.055 14.008 1 96.56 66 SER B O 1
ATOM 1093 N N . GLU B 1 67 ? -0.202 8.984 11.875 1 96 67 GLU B N 1
ATOM 1094 C CA . GLU B 1 67 ? 0.947 8.188 11.461 1 96 67 GLU B CA 1
ATOM 1095 C C . GLU B 1 67 ? 2.105 9.078 11.016 1 96 67 GLU B C 1
ATOM 1097 O O . GLU B 1 67 ? 3.174 8.578 10.656 1 96 67 GLU B O 1
ATOM 1102 N N . VAL B 1 68 ? 1.828 10.359 11.055 1 97.06 68 VAL B N 1
ATOM 1103 C CA . VAL B 1 68 ? 2.861 11.258 10.555 1 97.06 68 VAL B CA 1
ATOM 1104 C C . VAL B 1 68 ? 3.086 12.398 11.539 1 97.06 68 VAL B C 1
ATOM 1106 O O . VAL B 1 68 ? 2.266 12.625 12.438 1 97.06 68 VAL B O 1
ATOM 1109 N N . ASP B 1 69 ? 4.258 13.062 11.273 1 96.56 69 ASP B N 1
ATOM 1110 C CA . ASP B 1 69 ? 4.578 14.289 12 1 96.56 69 ASP B CA 1
ATOM 1111 C C . ASP B 1 69 ? 4.77 15.461 11.039 1 96.56 69 ASP B C 1
ATOM 1113 O O . ASP B 1 69 ? 5.359 15.305 9.961 1 96.56 69 ASP B O 1
ATOM 1117 N N . LYS B 1 70 ? 4.27 16.594 11.438 1 96.75 70 LYS B N 1
ATOM 1118 C CA . LYS B 1 70 ? 4.551 17.797 10.672 1 96.75 70 LYS B CA 1
ATOM 1119 C C . LYS B 1 70 ? 6.023 18.188 10.773 1 96.75 70 LYS B C 1
ATOM 1121 O O . LYS B 1 70 ? 6.602 18.156 11.859 1 96.75 70 LYS B O 1
ATOM 1126 N N . VAL B 1 71 ? 6.727 18.391 9.609 1 95.12 71 VAL B N 1
ATOM 1127 C CA . VAL B 1 71 ? 8.141 18.766 9.594 1 95.12 71 VAL B CA 1
ATOM 1128 C C . VAL B 1 71 ? 8.289 20.25 9.883 1 95.12 71 VAL B C 1
ATOM 1130 O O . VAL B 1 71 ? 9.234 20.672 10.562 1 95.12 71 VAL B O 1
ATOM 1133 N N . ASN B 1 72 ? 7.43 21.219 9.297 1 78.25 72 ASN B N 1
ATOM 1134 C CA . ASN B 1 72 ? 7.488 22.656 9.594 1 78.25 72 ASN B CA 1
ATOM 1135 C C . ASN B 1 72 ? 6.133 23.188 10.047 1 78.25 72 ASN B C 1
ATOM 1137 O O . ASN B 1 72 ? 5.09 22.672 9.648 1 78.25 72 ASN B O 1
#

Radius of gyration: 16.39 Å; Cα contacts (8 Å, |Δi|>4): 342; chains: 2; bounding box: 29×44×36 Å

Solvent-accessible surface area (backbone atoms only — not comparable to full-atom values): 8179 Å² total; per-residue (Å²): 129,82,89,83,52,67,70,38,41,32,31,31,79,50,89,98,44,73,50,54,30,32,26,69,40,70,34,62,36,73,47,74,47,76,51,97,89,32,36,37,45,43,80,13,26,84,92,38,28,22,30,37,25,38,29,83,87,70,47,69,51,74,41,45,51,84,64,45,41,74,71,115,130,82,89,82,51,65,69,38,40,33,30,32,78,51,88,99,45,73,48,54,29,32,27,68,40,72,34,60,38,72,47,75,46,76,52,97,89,32,38,36,46,45,78,14,26,85,93,39,27,22,31,37,26,39,29,83,87,70,48,69,50,75,42,46,49,85,63,45,42,75,73,115

Foldseek 3Di:
DDDDDAQFKKWADDPPDIFIFGFHDKAQAWDWDQFPNDIDIDGHHPVWIWTWTQTPVRGTDIDIPVRIGGPD/DDDDDAQFKKWADDPPDIFIFGFHDKAQAWDWDQFPNDIDIDGHHPVWIWTWTQTPVRGTDIDIPVRIGGPD

InterPro domains:
  IPR021331 Hypervirulence associated protein, TUDOR domain [PF11160] (7-68)

Secondary structure (DSSP, 8-state):
-PPP-TT-EEEEEETTEEEEEEEEEEESSEEEEEETTEEEEEE--SSS-EEEEEETTS-EEEEEGGG-EE--/-PPP-TT-EEEEEETTEEEEEEEEEEESSEEEEEETTEEEEEE--SSS-EEEEEETTS-EEEEEGGG-EE--

Organism: Persicimonas caeni (NCBI:txid2292766)

Nearest PDB structures (foldseek):
  4n31-assembly1_A  TM=5.247E-01  e=2.236E+00  Streptococcus pyogenes
  2x4j-assembly1_A  TM=4.286E-01  e=2.009E+00  Pyrobaculum spherical virus
  6a2s-assembly1_C  TM=2.898E-01  e=7.291E-01  Mycobacterium tuberculosis H37Rv
  8p4f-assembly1_Z  TM=3.234E-01  e=1.311E+00  Homo sapiens
  6a2t-assembly1_A  TM=2.396E-01  e=1.806E+00  Mycobacterium tuberculosis H37Rv

pLDDT: mean 95.06, std 5.43, range [70.0, 98.88]